Protein AF-A0A0H5CJH1-F1 (afdb_monomer_lite)

Sequence (146 aa):
MYHDLPFLHGSGNSNRFQRTSEATMSLTILLRIGTLLFLSVKLLTDASFPLTIQGFTGSNFSYTQTETTLVAVLMLLMAFTDMAPLLESNVKYFKSISRTRLVFFVAIHIVSSSQIIPGLRGDLISYYAILEEVFNASIITEFIST

Secondary structure (DSSP, 8-state):
---------SHHHHHHHHHHHHHHHHHHHHHHHHHHHHHHHHHHH---SSEEEE-TTSPEEEE-HHHHHHHHHHHHHHHHHHHHHHHTT-HHHHHHHHHHHHHHHHHHHHHHHTT-STTT--HHHHHHHHHHHHHHHHHHHHHH--

Radius of gyration: 21.23 Å; chains: 1; bounding box: 57×28×75 Å

pLDDT: mean 78.01, std 15.92, range [38.03, 95.06]

Organism: Cyberlindnera jadinii (strain ATCC 18201 / CBS 1600 / BCRC 20928 / JCM 3617 / NBRC 0987 / NRRL Y-1542) (NCBI:txid983966)

Structure (mmCIF, N/CA/C/O backbone):
data_AF-A0A0H5CJH1-F1
#
_entry.id   AF-A0A0H5CJH1-F1
#
loop_
_atom_site.group_PDB
_atom_site.id
_atom_site.type_symbol
_atom_site.label_atom_id
_atom_site.label_alt_id
_atom_site.label_comp_id
_atom_site.label_asym_id
_atom_site.label_entity_id
_atom_site.label_seq_id
_atom_site.pdbx_PDB_ins_code
_atom_site.Cartn_x
_atom_site.Cartn_y
_atom_site.Cartn_z
_atom_site.occupancy
_atom_site.B_iso_or_equiv
_atom_site.auth_seq_id
_atom_site.auth_comp_id
_atom_site.auth_asym_id
_atom_site.auth_atom_id
_atom_site.pdbx_PDB_model_num
ATOM 1 N N . MET A 1 1 ? -35.584 -1.519 55.906 1.00 38.09 1 MET A N 1
ATOM 2 C CA . MET A 1 1 ? -34.688 -0.368 55.686 1.00 38.09 1 MET A CA 1
ATOM 3 C C . MET A 1 1 ? -33.294 -0.948 55.475 1.00 38.09 1 MET A C 1
ATOM 5 O O . MET A 1 1 ? -32.613 -1.230 56.447 1.00 38.09 1 MET A O 1
ATOM 9 N N . TYR A 1 2 ? -32.945 -1.293 54.233 1.00 38.03 2 TYR A N 1
ATOM 10 C CA . TYR A 1 2 ? -31.606 -1.777 53.878 1.00 38.03 2 TYR A CA 1
ATOM 11 C C . TYR A 1 2 ? -30.927 -0.665 53.088 1.00 38.03 2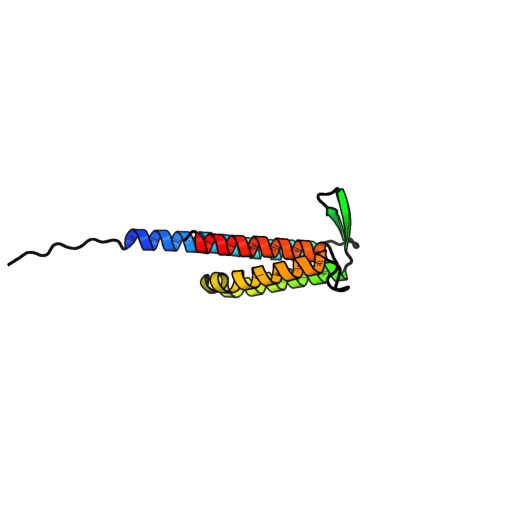 TYR A C 1
ATOM 13 O O . TYR A 1 2 ? -31.491 -0.173 52.116 1.00 38.03 2 TYR A O 1
ATOM 21 N N . HIS A 1 3 ? -29.780 -0.231 53.601 1.00 38.62 3 HIS A N 1
ATOM 22 C CA . HIS A 1 3 ? -28.952 0.824 53.042 1.00 38.62 3 HIS A CA 1
ATOM 23 C C . HIS A 1 3 ? -28.332 0.405 51.708 1.00 38.62 3 HIS A C 1
ATOM 25 O O . HIS A 1 3 ? -27.882 -0.730 51.549 1.00 38.62 3 HIS A O 1
ATOM 31 N N . ASP A 1 4 ? -28.285 1.372 50.795 1.00 44.62 4 ASP A N 1
ATOM 32 C CA . ASP A 1 4 ? -27.525 1.353 49.555 1.00 44.62 4 ASP A CA 1
ATOM 33 C C . ASP A 1 4 ? -26.051 0.991 49.789 1.00 44.62 4 ASP A C 1
ATOM 35 O O . ASP A 1 4 ? -25.373 1.581 50.634 1.00 44.62 4 ASP A O 1
ATOM 39 N N . LEU A 1 5 ? -25.531 0.074 48.973 1.00 45.62 5 LEU A N 1
ATOM 40 C CA . LEU A 1 5 ? -24.103 -0.025 48.684 1.00 45.62 5 LEU A CA 1
ATOM 41 C C . LEU A 1 5 ? -23.883 0.512 47.264 1.00 45.62 5 LEU A C 1
ATOM 43 O O . LEU A 1 5 ? -24.490 -0.011 46.324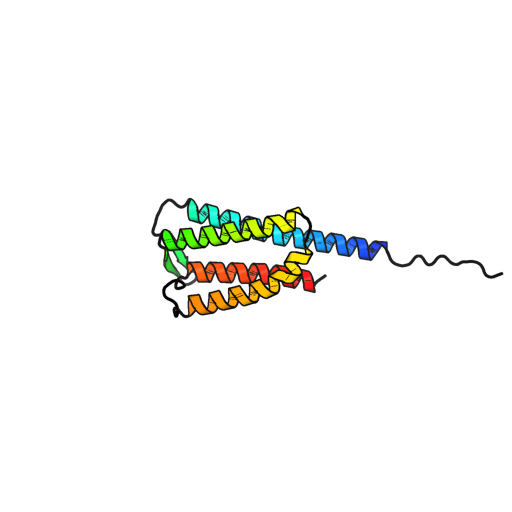 1.00 45.62 5 LEU A O 1
ATOM 47 N N . PRO A 1 6 ? -23.028 1.528 47.062 1.00 45.31 6 PRO A N 1
ATOM 48 C CA . PRO A 1 6 ? -22.713 1.991 45.724 1.00 45.31 6 PRO A CA 1
ATOM 49 C C . PRO A 1 6 ? -21.814 0.958 45.038 1.00 45.31 6 PRO A C 1
ATOM 51 O O . PRO A 1 6 ? -20.672 0.728 45.438 1.00 45.31 6 PRO A O 1
ATOM 54 N N . PHE A 1 7 ? -22.329 0.346 43.972 1.00 45.22 7 PHE A N 1
ATOM 55 C CA . PHE A 1 7 ? -21.532 -0.398 43.004 1.00 45.22 7 PHE A CA 1
ATOM 56 C C . PHE A 1 7 ? -20.558 0.561 42.300 1.00 45.22 7 PHE A C 1
ATOM 58 O O . PHE A 1 7 ? -20.881 1.184 41.291 1.00 45.22 7 PHE A O 1
ATOM 65 N N . LEU A 1 8 ? -19.336 0.669 42.818 1.00 51.59 8 LEU A N 1
ATOM 66 C CA . LEU A 1 8 ? -18.187 1.179 42.073 1.00 51.59 8 LEU A CA 1
ATOM 67 C C . LEU A 1 8 ? -17.686 0.063 41.149 1.00 51.59 8 LEU A C 1
ATOM 69 O O . LEU A 1 8 ? -16.815 -0.718 41.523 1.00 51.59 8 LEU A O 1
ATOM 73 N N . HIS A 1 9 ? -18.244 -0.031 39.939 1.00 44.88 9 HIS A N 1
ATOM 74 C CA . HIS A 1 9 ? -17.798 -1.000 38.936 1.00 44.88 9 HIS A CA 1
ATOM 75 C C . HIS A 1 9 ? -17.373 -0.312 37.622 1.00 44.88 9 HIS A C 1
ATOM 77 O O . HIS A 1 9 ? -18.187 0.160 36.837 1.00 44.88 9 HIS A O 1
ATOM 83 N N . GLY A 1 10 ? -16.060 -0.299 37.362 1.00 47.53 10 GLY A N 1
ATOM 84 C CA . GLY A 1 10 ? -15.511 -0.698 36.057 1.00 47.53 10 GLY A CA 1
ATOM 85 C C . GLY A 1 10 ? -15.291 0.318 34.923 1.00 47.53 10 GLY A C 1
ATOM 86 O O . GLY A 1 10 ? -14.670 -0.077 33.942 1.00 47.53 10 GLY A O 1
ATOM 87 N N . SER A 1 11 ? -15.711 1.588 34.987 1.00 52.53 11 SER A N 1
ATOM 88 C CA . SER A 1 11 ? -15.665 2.452 33.776 1.00 52.53 11 SER A CA 1
ATOM 89 C C . SER A 1 11 ? -14.312 3.125 33.464 1.00 52.53 11 SER A C 1
ATOM 91 O O . SER A 1 11 ? -14.089 3.599 32.349 1.00 52.53 11 SER A O 1
ATOM 93 N N . GLY A 1 12 ? -13.382 3.175 34.424 1.00 50.28 12 GLY A N 1
ATOM 94 C CA . GLY A 1 12 ? -12.099 3.873 34.247 1.00 50.28 12 GLY A CA 1
ATOM 95 C C . GLY A 1 12 ? -11.067 3.096 33.424 1.00 50.28 12 GLY A C 1
ATOM 96 O O . GLY A 1 12 ? -10.285 3.695 32.687 1.00 50.28 12 GLY A O 1
ATOM 97 N N . ASN A 1 13 ? -11.071 1.763 33.526 1.00 55.12 13 ASN A N 1
ATOM 98 C CA . ASN A 1 13 ? -10.045 0.926 32.901 1.00 55.12 13 ASN A CA 1
ATOM 99 C C . ASN A 1 13 ? -10.359 0.642 31.422 1.00 55.12 13 ASN A C 1
ATOM 101 O O . ASN A 1 13 ? -9.469 0.726 30.582 1.00 55.12 13 ASN A O 1
ATOM 105 N N . SER A 1 14 ? -11.632 0.411 31.082 1.00 55.78 14 SER A N 1
ATOM 106 C CA . SER A 1 14 ? -12.085 0.204 29.697 1.00 55.78 14 SER A CA 1
ATOM 107 C C . SER A 1 14 ? -11.844 1.434 28.817 1.00 55.78 14 SER A C 1
ATOM 109 O O . SER A 1 14 ? -11.302 1.314 27.721 1.00 55.78 14 SER A O 1
ATOM 111 N N . ASN A 1 15 ? -12.137 2.631 29.332 1.00 60.16 15 ASN A N 1
ATOM 112 C CA . ASN A 1 15 ? -11.902 3.890 28.620 1.00 60.16 15 ASN A CA 1
ATOM 113 C C . ASN A 1 15 ? -10.412 4.184 28.387 1.00 60.16 15 ASN A C 1
ATOM 115 O O . ASN A 1 15 ? -10.055 4.813 27.391 1.00 60.16 15 ASN A O 1
ATOM 119 N N . ARG A 1 16 ? -9.530 3.751 29.297 1.00 59.44 16 ARG A N 1
ATOM 120 C CA . ARG A 1 16 ? -8.083 3.945 29.150 1.00 59.44 16 ARG A CA 1
ATOM 121 C C . ARG A 1 16 ? -7.496 2.989 28.113 1.00 59.44 16 ARG A C 1
ATOM 123 O O . ARG A 1 16 ? -6.748 3.446 27.256 1.00 59.44 16 ARG A O 1
ATOM 130 N N . PHE A 1 17 ? -7.889 1.715 28.158 1.00 60.06 17 PHE A N 1
ATOM 131 C CA . PHE A 1 17 ? -7.482 0.701 27.180 1.00 60.06 17 PHE A CA 1
ATOM 132 C C . PHE A 1 17 ? -7.949 1.043 25.759 1.00 60.06 17 PHE A C 1
ATOM 134 O O . PHE A 1 17 ? -7.164 0.965 24.813 1.00 60.06 17 PHE A O 1
ATOM 141 N N . GLN A 1 18 ? -9.192 1.508 25.614 1.00 62.75 18 GLN A N 1
ATOM 142 C CA . GLN A 1 18 ? -9.731 1.903 24.317 1.00 62.75 18 GLN A CA 1
ATOM 143 C C . GLN A 1 18 ? -8.961 3.093 23.717 1.00 62.75 18 GLN A C 1
ATOM 145 O O . GLN A 1 18 ? -8.524 3.029 22.570 1.00 62.75 18 GLN A O 1
ATOM 150 N N . ARG A 1 19 ? -8.667 4.135 24.508 1.00 61.16 19 ARG A N 1
ATOM 151 C CA . ARG A 1 19 ? -7.865 5.277 24.027 1.00 61.16 19 ARG A CA 1
ATOM 152 C C . ARG A 1 19 ? -6.442 4.891 23.628 1.00 61.16 19 ARG A C 1
ATOM 154 O O . ARG A 1 19 ? -5.920 5.434 22.661 1.00 61.16 19 ARG A O 1
ATOM 161 N N . THR A 1 20 ? -5.801 3.971 24.353 1.00 63.75 20 THR A N 1
ATOM 162 C CA . THR A 1 20 ? -4.456 3.501 23.982 1.00 63.75 20 THR A CA 1
ATOM 163 C C . THR A 1 20 ? -4.469 2.689 22.690 1.00 63.75 20 THR A C 1
ATOM 165 O O . THR A 1 20 ? -3.574 2.871 21.874 1.00 63.75 20 THR A O 1
ATOM 168 N N . SER A 1 21 ? -5.503 1.869 22.467 1.00 65.56 21 SER A N 1
ATOM 169 C CA . SER A 1 21 ? -5.657 1.091 21.230 1.00 65.56 21 SER A CA 1
ATOM 170 C C . SER A 1 21 ? -5.888 1.961 19.991 1.00 65.56 21 SER A C 1
ATOM 172 O O . SER A 1 21 ? -5.316 1.716 18.932 1.00 65.56 21 SER A O 1
ATOM 174 N N . GLU A 1 22 ? -6.681 3.024 20.128 1.00 70.50 22 GLU A N 1
ATOM 175 C CA . GLU A 1 22 ? -6.946 3.972 19.043 1.00 70.50 22 GLU A CA 1
ATOM 176 C C . GLU A 1 22 ? -5.687 4.789 18.702 1.00 70.50 22 GLU A C 1
ATOM 178 O O . GLU A 1 22 ? -5.431 5.081 17.531 1.00 70.50 22 GLU A O 1
ATOM 183 N N . ALA A 1 23 ? -4.857 5.105 19.702 1.00 74.44 23 ALA A N 1
ATOM 184 C CA . ALA A 1 23 ? -3.603 5.828 19.509 1.00 74.44 23 ALA A CA 1
ATOM 185 C C . ALA A 1 23 ? -2.534 4.991 18.784 1.00 74.44 23 ALA A C 1
ATOM 187 O O . ALA A 1 23 ? -1.899 5.497 17.858 1.00 74.44 23 ALA A O 1
ATOM 188 N N . THR A 1 24 ? -2.344 3.719 19.158 1.00 77.19 24 THR A N 1
ATOM 189 C CA . THR A 1 24 ? -1.382 2.826 18.478 1.00 77.19 24 THR A CA 1
ATOM 190 C C . THR A 1 24 ? -1.774 2.588 17.024 1.00 77.19 24 THR A C 1
ATOM 192 O O . THR A 1 24 ? -0.944 2.686 16.127 1.00 77.19 24 THR A O 1
ATOM 195 N N . MET A 1 25 ? -3.067 2.411 16.779 1.00 79.31 25 MET A N 1
ATOM 196 C CA . MET A 1 25 ? -3.616 2.211 15.443 1.00 79.31 25 MET A CA 1
ATOM 197 C C . MET A 1 25 ? -3.488 3.445 14.556 1.00 79.31 25 MET A C 1
ATOM 199 O O . MET A 1 25 ? -3.114 3.346 13.387 1.00 79.31 25 MET A O 1
ATOM 203 N N . SER A 1 26 ? -3.741 4.625 15.124 1.00 82.69 26 SER A N 1
ATOM 204 C CA . SER A 1 26 ? -3.513 5.893 14.431 1.00 82.69 26 SER A CA 1
ATOM 205 C C . SER A 1 26 ? -2.041 6.055 14.047 1.00 82.69 26 SER A C 1
ATOM 207 O O . SER A 1 26 ? -1.752 6.534 12.953 1.00 82.69 26 SER A O 1
ATOM 209 N N . LEU A 1 27 ? -1.108 5.604 14.895 1.00 88.06 27 LEU A N 1
ATOM 210 C CA . LEU A 1 27 ? 0.321 5.614 14.584 1.00 88.06 27 LEU A CA 1
ATOM 211 C C . LEU A 1 27 ? 0.658 4.683 13.410 1.00 88.06 27 LEU A C 1
ATOM 213 O O . LEU A 1 27 ? 1.367 5.105 12.501 1.00 88.06 27 LEU A O 1
ATOM 217 N N . THR A 1 28 ? 0.134 3.459 13.376 1.00 89.44 28 THR A N 1
ATOM 218 C CA . THR A 1 28 ? 0.391 2.517 12.272 1.00 89.44 28 THR A CA 1
ATOM 219 C C . THR A 1 28 ? -0.188 3.003 10.947 1.00 89.44 28 THR A C 1
ATOM 221 O O . THR A 1 28 ? 0.467 2.898 9.907 1.00 89.44 28 THR A O 1
ATOM 224 N N . ILE A 1 29 ? -1.377 3.611 10.969 1.00 90.81 29 ILE A N 1
ATOM 225 C CA . ILE A 1 29 ? -1.971 4.242 9.782 1.00 90.81 29 ILE A CA 1
ATOM 226 C C . ILE A 1 29 ? -1.127 5.447 9.332 1.00 90.81 29 ILE A C 1
ATOM 228 O O . ILE A 1 29 ? -0.860 5.594 8.139 1.00 90.81 29 ILE A O 1
ATOM 232 N N . LEU A 1 30 ? -0.650 6.282 10.263 1.00 92.19 30 LEU A N 1
ATOM 233 C CA . LEU A 1 30 ? 0.253 7.398 9.956 1.00 92.19 30 LEU A CA 1
ATOM 234 C C . LEU A 1 30 ? 1.572 6.921 9.343 1.00 92.19 30 LEU A C 1
ATOM 236 O O . LEU A 1 30 ? 2.028 7.504 8.362 1.00 92.19 30 LEU A O 1
ATOM 240 N N . LEU A 1 31 ? 2.170 5.858 9.888 1.00 92.69 31 LEU A N 1
ATOM 241 C CA . LEU A 1 31 ? 3.393 5.260 9.354 1.00 92.69 31 LEU A CA 1
ATOM 242 C C . LEU A 1 31 ? 3.173 4.739 7.935 1.00 92.69 31 LEU A C 1
ATOM 244 O O . LEU A 1 31 ? 3.959 5.061 7.051 1.00 92.69 31 LEU A O 1
ATOM 248 N N . ARG A 1 32 ? 2.071 4.020 7.694 1.00 93.25 32 ARG A N 1
ATOM 249 C CA . ARG A 1 32 ? 1.661 3.584 6.352 1.00 93.25 32 ARG A CA 1
ATOM 250 C C . ARG A 1 32 ? 1.586 4.760 5.379 1.00 93.25 32 ARG A C 1
ATOM 252 O O . ARG A 1 32 ? 2.249 4.735 4.345 1.00 93.25 32 ARG A O 1
ATOM 259 N N . ILE A 1 33 ? 0.813 5.796 5.710 1.00 94.44 33 ILE A N 1
ATOM 260 C CA . ILE A 1 33 ? 0.648 6.983 4.854 1.00 94.44 33 ILE A CA 1
ATOM 261 C C . ILE A 1 33 ? 2.004 7.651 4.603 1.00 94.44 33 ILE A C 1
ATOM 263 O O . ILE A 1 33 ? 2.350 7.934 3.458 1.00 94.44 33 ILE A O 1
ATOM 267 N N . GLY A 1 34 ? 2.797 7.862 5.656 1.00 93.62 34 GLY A N 1
ATOM 268 C CA . GLY A 1 34 ? 4.116 8.483 5.568 1.00 93.62 34 GLY A CA 1
ATOM 269 C C . GLY A 1 34 ? 5.085 7.698 4.684 1.00 93.62 34 GLY A C 1
ATOM 270 O O . GLY A 1 34 ? 5.756 8.292 3.843 1.00 93.62 34 GLY A O 1
ATOM 271 N N . THR A 1 35 ? 5.129 6.370 4.814 1.00 93.31 35 THR A N 1
ATOM 272 C CA . THR A 1 35 ? 5.966 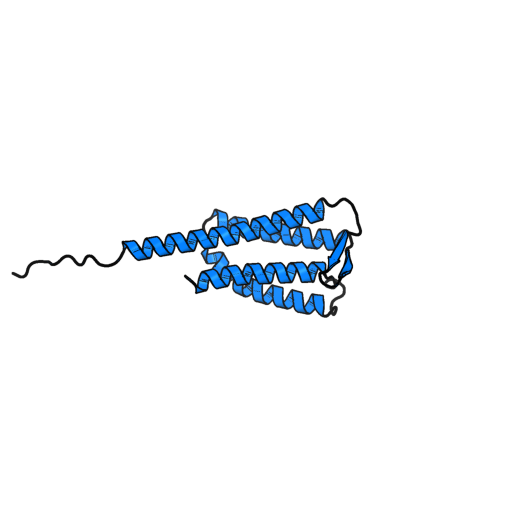5.510 3.969 1.00 93.31 35 THR A CA 1
ATOM 273 C C . THR A 1 35 ? 5.536 5.566 2.506 1.00 93.31 35 THR A C 1
ATOM 275 O O . THR A 1 35 ? 6.394 5.715 1.640 1.00 93.31 35 THR A O 1
ATOM 278 N N . LEU A 1 36 ? 4.233 5.501 2.216 1.00 94.12 36 LEU A N 1
ATOM 279 C CA . LEU A 1 36 ? 3.724 5.590 0.843 1.00 94.12 36 LEU A CA 1
ATOM 280 C C . LEU A 1 36 ? 4.052 6.950 0.204 1.00 94.12 36 LEU A C 1
ATOM 282 O O . LEU A 1 36 ? 4.550 6.999 -0.923 1.00 94.12 36 LEU A O 1
ATOM 286 N N . LEU A 1 37 ? 3.859 8.052 0.938 1.00 94.31 37 LEU A N 1
ATOM 287 C CA . LEU A 1 37 ? 4.235 9.392 0.475 1.00 94.31 37 LEU A CA 1
ATOM 288 C C . LEU A 1 37 ? 5.743 9.499 0.233 1.00 94.31 37 LEU A C 1
ATOM 290 O O . LEU A 1 37 ? 6.163 9.943 -0.832 1.00 94.31 37 LEU A O 1
ATOM 294 N N . PHE A 1 38 ? 6.564 9.048 1.180 1.00 92.12 38 PHE A N 1
ATOM 295 C CA . PHE A 1 38 ? 8.017 9.098 1.048 1.00 92.12 38 PHE A CA 1
ATOM 296 C C . PHE A 1 38 ? 8.517 8.307 -0.168 1.00 92.12 38 PHE A C 1
ATOM 298 O O . PHE A 1 38 ? 9.263 8.847 -0.985 1.00 92.12 38 PHE A O 1
ATOM 305 N N . LEU A 1 39 ? 8.083 7.051 -0.316 1.00 90.00 39 LEU A N 1
ATOM 306 C CA . LEU A 1 39 ? 8.495 6.194 -1.428 1.00 90.00 39 LEU A CA 1
ATOM 307 C C . LEU A 1 39 ? 8.036 6.762 -2.771 1.00 90.00 39 LEU A C 1
ATOM 309 O O . LEU A 1 39 ? 8.825 6.801 -3.709 1.00 90.00 39 LEU A O 1
ATOM 313 N N . SER A 1 40 ? 6.803 7.266 -2.858 1.00 90.81 40 SER A N 1
ATOM 314 C CA . SER A 1 40 ? 6.299 7.866 -4.095 1.00 90.81 40 SER A CA 1
ATOM 315 C C . SER A 1 40 ? 7.102 9.094 -4.530 1.00 90.81 40 SER A C 1
ATOM 317 O O . SER A 1 40 ? 7.513 9.177 -5.685 1.00 90.81 40 SER A O 1
ATOM 319 N N . VAL A 1 41 ? 7.408 10.013 -3.607 1.00 90.12 41 VAL A N 1
ATOM 320 C CA . VAL A 1 41 ? 8.252 11.179 -3.898 1.00 90.12 41 VAL A CA 1
ATOM 321 C C . VAL A 1 41 ? 9.648 10.724 -4.302 1.00 90.12 41 VAL A C 1
ATOM 323 O O . VAL A 1 41 ? 10.201 11.241 -5.272 1.00 90.12 41 VAL A O 1
ATOM 326 N N . LYS A 1 42 ? 10.213 9.731 -3.607 1.00 87.88 42 LYS A N 1
ATOM 327 C CA . LYS A 1 42 ? 11.543 9.213 -3.928 1.00 87.88 42 LYS A CA 1
ATOM 328 C C . LYS A 1 42 ? 11.597 8.616 -5.338 1.00 87.88 42 LYS A C 1
ATOM 330 O O . LYS A 1 42 ? 12.513 8.942 -6.084 1.00 87.88 42 LYS A O 1
ATOM 335 N N . LEU A 1 43 ? 10.594 7.827 -5.723 1.00 86.00 43 LEU A N 1
ATOM 336 C CA . LEU A 1 43 ? 10.479 7.246 -7.064 1.00 86.00 43 LEU A CA 1
ATOM 337 C C . LEU A 1 43 ? 10.282 8.309 -8.159 1.00 86.00 43 LEU A C 1
ATOM 339 O O . LEU A 1 43 ? 10.822 8.160 -9.250 1.00 86.00 43 LEU A O 1
ATOM 343 N N . LEU A 1 44 ? 9.534 9.385 -7.884 1.00 85.62 44 LEU A N 1
ATOM 344 C CA . LEU A 1 44 ? 9.280 10.463 -8.854 1.00 85.62 44 LEU A CA 1
ATOM 345 C C . LEU A 1 44 ? 10.447 11.444 -9.012 1.00 85.62 44 LEU A C 1
ATOM 347 O O . LEU A 1 44 ? 10.546 12.116 -10.037 1.00 85.62 44 LEU A O 1
ATOM 351 N N . THR A 1 45 ? 11.293 11.571 -7.991 1.00 84.50 45 THR A N 1
ATOM 352 C CA . THR A 1 45 ? 12.405 12.535 -7.972 1.00 84.50 45 THR A CA 1
ATOM 353 C C . THR A 1 45 ? 13.751 11.924 -8.339 1.00 84.50 45 THR A C 1
ATOM 355 O O . THR A 1 45 ? 14.702 12.675 -8.565 1.00 84.50 45 THR A O 1
ATOM 358 N N . ASP A 1 46 ? 13.858 10.595 -8.437 1.00 77.12 46 ASP A N 1
ATOM 359 C CA . ASP A 1 46 ? 15.073 9.968 -8.951 1.00 77.12 46 ASP A CA 1
ATOM 360 C C . ASP A 1 46 ? 15.250 10.300 -10.440 1.00 77.12 46 ASP A C 1
ATOM 362 O O . ASP A 1 46 ? 14.490 9.882 -11.311 1.00 77.12 46 ASP A O 1
ATOM 366 N N . ALA A 1 47 ? 16.280 11.102 -10.719 1.00 56.28 47 ALA A N 1
ATOM 367 C CA . ALA A 1 47 ? 16.536 11.719 -12.020 1.00 56.28 47 ALA A CA 1
ATOM 368 C C . ALA A 1 47 ? 17.180 10.769 -13.051 1.00 56.28 47 ALA A C 1
ATOM 370 O O . ALA A 1 47 ? 17.486 11.186 -14.168 1.00 56.28 47 ALA A O 1
ATOM 371 N N . SER A 1 48 ? 17.417 9.507 -12.690 1.00 67.62 48 SER A N 1
ATOM 372 C CA . SER A 1 48 ? 18.155 8.543 -13.507 1.00 67.62 48 SER A CA 1
ATOM 373 C C . SER A 1 48 ? 17.305 7.318 -13.817 1.00 67.62 48 SER A C 1
ATOM 375 O O . SER A 1 48 ? 17.155 6.430 -12.977 1.00 67.62 48 SER A O 1
ATOM 377 N N . PHE A 1 49 ? 16.798 7.263 -15.050 1.00 67.38 49 PHE A N 1
ATOM 378 C CA . PHE A 1 49 ? 16.169 6.072 -15.610 1.00 67.38 49 PHE A CA 1
ATOM 379 C C . PHE A 1 49 ? 17.114 5.376 -16.605 1.00 67.38 49 PHE A C 1
ATOM 381 O O . PHE A 1 49 ? 17.811 6.060 -17.357 1.00 67.38 49 PHE A O 1
ATOM 388 N N . PRO A 1 50 ? 17.128 4.033 -16.646 1.00 69.94 50 PRO A N 1
A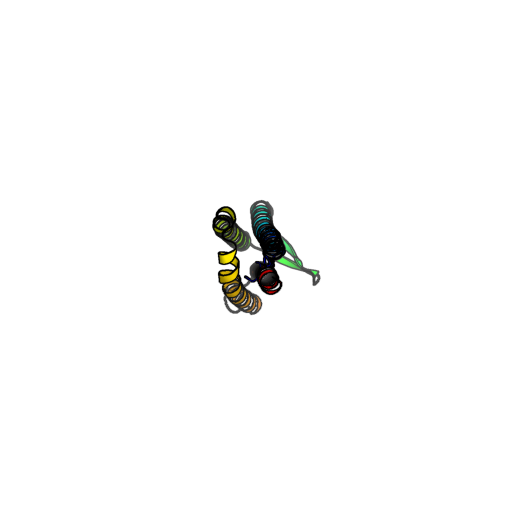TOM 389 C CA . PRO A 1 50 ? 16.273 3.141 -15.868 1.00 69.94 50 PRO A CA 1
ATOM 390 C C . PRO A 1 50 ? 16.711 3.040 -14.396 1.00 69.94 50 PRO A C 1
ATOM 392 O O . PRO A 1 50 ? 17.904 2.999 -14.082 1.00 69.94 50 PRO A O 1
ATOM 395 N N . LEU A 1 51 ? 15.732 3.023 -13.487 1.00 68.94 51 LEU A N 1
ATOM 396 C CA . LEU A 1 51 ? 15.994 2.962 -12.052 1.00 68.94 51 LEU A CA 1
ATOM 397 C C . LEU A 1 51 ? 16.500 1.558 -11.731 1.00 68.94 51 LEU A C 1
ATOM 399 O O . LEU A 1 51 ? 15.773 0.588 -11.932 1.00 68.94 51 LEU A O 1
ATOM 403 N N . THR A 1 52 ? 17.739 1.444 -11.260 1.00 66.88 52 THR A N 1
ATOM 404 C CA . THR A 1 52 ? 18.320 0.140 -10.927 1.00 66.88 52 THR A CA 1
ATOM 405 C C . THR A 1 52 ? 18.305 -0.065 -9.420 1.00 66.88 52 THR A C 1
ATOM 407 O O . THR A 1 52 ? 18.973 0.666 -8.692 1.00 66.88 52 THR A O 1
ATOM 410 N N . ILE A 1 53 ? 17.550 -1.059 -8.951 1.00 65.38 53 ILE A N 1
ATOM 411 C CA . ILE A 1 53 ? 17.510 -1.455 -7.540 1.00 65.38 53 ILE A CA 1
ATOM 412 C C . ILE A 1 53 ? 18.198 -2.810 -7.400 1.00 65.38 53 ILE A C 1
ATOM 414 O O . ILE A 1 53 ? 17.907 -3.752 -8.140 1.00 65.38 53 ILE A O 1
ATOM 418 N N . GLN A 1 54 ? 19.110 -2.908 -6.437 1.00 61.41 54 GLN A N 1
ATOM 419 C CA . GLN A 1 54 ? 19.749 -4.169 -6.092 1.00 61.41 54 GLN A CA 1
ATOM 420 C C . GLN A 1 54 ? 18.798 -4.996 -5.219 1.00 61.41 54 GLN A C 1
ATOM 422 O O . GLN A 1 54 ? 18.416 -4.582 -4.125 1.00 61.41 54 GLN A O 1
ATOM 427 N N . GLY A 1 55 ? 18.393 -6.159 -5.720 1.00 53.66 55 GLY A N 1
ATOM 428 C CA . GLY A 1 55 ? 17.593 -7.127 -4.984 1.00 53.66 55 GLY A CA 1
ATOM 429 C C . GLY A 1 55 ? 18.388 -7.823 -3.881 1.00 53.66 55 GLY A C 1
ATOM 430 O O . GLY A 1 55 ? 19.612 -7.936 -3.941 1.00 53.66 55 GLY A O 1
ATOM 431 N N . PHE A 1 56 ? 17.676 -8.377 -2.898 1.00 47.78 56 PHE A N 1
ATOM 432 C CA . PHE A 1 56 ? 18.269 -9.136 -1.786 1.00 47.78 56 PHE A CA 1
ATOM 433 C C . PHE A 1 56 ? 19.017 -10.405 -2.231 1.00 47.78 56 PHE A C 1
ATOM 435 O O . PHE A 1 56 ? 19.914 -10.871 -1.537 1.00 47.78 56 PHE A O 1
ATOM 442 N N . THR A 1 57 ? 18.684 -10.944 -3.405 1.00 56.72 57 THR A N 1
ATOM 443 C CA . THR A 1 57 ? 19.360 -12.081 -4.050 1.00 56.72 57 THR A CA 1
ATOM 444 C C . THR A 1 57 ? 20.597 -11.673 -4.859 1.00 56.72 57 THR A C 1
ATOM 446 O O . THR A 1 57 ? 21.200 -12.515 -5.518 1.00 56.72 57 THR A O 1
ATOM 449 N N . GLY A 1 58 ? 20.974 -10.388 -4.849 1.00 54.16 58 GLY A N 1
ATOM 450 C CA . GLY A 1 58 ? 22.089 -9.849 -5.633 1.00 54.16 58 GLY A CA 1
ATOM 451 C C . GLY A 1 58 ? 21.762 -9.580 -7.106 1.00 54.16 58 GLY A C 1
ATOM 452 O O . GLY A 1 58 ? 22.639 -9.153 -7.853 1.00 54.16 58 GLY A O 1
ATOM 453 N N . SER A 1 59 ? 20.518 -9.800 -7.538 1.00 58.81 59 SER A N 1
ATOM 454 C CA . SER A 1 59 ? 20.048 -9.450 -8.880 1.00 58.81 59 SER A CA 1
ATOM 455 C C . SER A 1 59 ? 19.782 -7.949 -8.993 1.00 58.81 59 SER A C 1
ATOM 457 O O . SER A 1 59 ? 19.186 -7.352 -8.101 1.00 58.81 59 SER A O 1
ATOM 459 N N . ASN A 1 60 ? 20.195 -7.340 -10.104 1.00 59.28 60 ASN A N 1
ATOM 460 C CA . ASN A 1 60 ? 19.867 -5.949 -10.409 1.00 59.28 60 ASN A CA 1
ATOM 461 C C . ASN A 1 60 ? 18.566 -5.903 -11.205 1.00 59.28 60 ASN A C 1
ATOM 463 O O . ASN A 1 60 ? 18.482 -6.474 -12.292 1.00 59.28 60 ASN A O 1
ATOM 467 N N . PHE A 1 61 ? 17.573 -5.205 -10.668 1.00 63.69 61 PHE A N 1
ATOM 468 C CA . PHE A 1 61 ? 16.304 -4.968 -11.340 1.00 63.69 61 PHE A CA 1
ATOM 469 C C . PHE A 1 61 ? 16.309 -3.565 -11.920 1.00 63.69 61 PHE A C 1
ATOM 471 O O . PHE A 1 61 ? 16.649 -2.618 -11.215 1.00 63.69 61 PHE A O 1
ATOM 478 N N . SER A 1 62 ? 15.966 -3.439 -13.200 1.00 68.88 62 SER A N 1
ATOM 479 C CA . SER A 1 62 ? 15.969 -2.171 -13.922 1.00 68.88 62 SER A CA 1
ATOM 480 C C . SER A 1 62 ? 14.540 -1.815 -14.309 1.00 68.88 62 SER A C 1
ATOM 482 O O . SER A 1 62 ? 13.883 -2.599 -14.990 1.00 68.88 62 SER A O 1
ATOM 484 N N . TYR A 1 63 ? 14.060 -0.658 -13.861 1.00 74.50 63 TYR A N 1
ATOM 485 C CA . TYR A 1 63 ? 12.681 -0.222 -14.071 1.00 74.50 63 TYR A CA 1
ATOM 486 C C . TYR A 1 63 ? 12.610 0.944 -15.045 1.00 74.50 63 TYR A C 1
ATOM 488 O O . TYR A 1 63 ? 13.404 1.891 -14.990 1.00 74.50 63 TYR A O 1
ATOM 496 N N . THR A 1 64 ? 11.614 0.899 -15.924 1.00 79.00 64 THR A N 1
ATOM 497 C CA . THR A 1 64 ? 11.328 1.999 -16.840 1.00 79.00 64 THR A CA 1
ATOM 498 C C . THR A 1 64 ? 10.720 3.188 -16.096 1.00 79.00 64 THR A C 1
ATOM 500 O O . THR A 1 64 ? 10.148 3.065 -15.005 1.00 79.00 64 THR A O 1
ATOM 503 N N . GLN A 1 65 ? 10.799 4.364 -16.720 1.00 80.06 65 GLN A N 1
ATOM 504 C CA . GLN A 1 65 ? 10.141 5.565 -16.212 1.00 80.06 65 GLN A CA 1
ATOM 505 C C . GLN A 1 65 ? 8.626 5.362 -16.078 1.00 80.06 65 GLN A C 1
ATOM 507 O O . GLN A 1 65 ? 8.028 5.822 -15.107 1.00 80.06 65 GLN A O 1
ATOM 512 N N . THR A 1 66 ? 8.001 4.644 -17.015 1.00 80.19 66 THR A N 1
ATOM 513 C CA . THR A 1 66 ? 6.555 4.388 -17.014 1.00 80.19 66 THR A CA 1
ATOM 514 C C . THR A 1 66 ? 6.128 3.501 -15.846 1.00 80.19 66 THR A C 1
ATOM 516 O O . THR A 1 66 ? 5.195 3.864 -15.134 1.00 80.19 66 THR A O 1
ATOM 519 N N . GLU A 1 67 ? 6.823 2.385 -15.601 1.00 78.25 67 GLU A N 1
ATOM 520 C CA . GLU A 1 67 ? 6.532 1.486 -14.469 1.00 78.25 67 GLU A CA 1
ATOM 521 C C . GLU A 1 67 ? 6.717 2.202 -13.130 1.00 78.25 67 GLU A C 1
ATOM 523 O O . GLU A 1 67 ? 5.853 2.136 -12.255 1.00 78.25 67 GLU A O 1
ATOM 528 N N . THR A 1 68 ? 7.816 2.948 -13.002 1.00 83.88 68 THR A N 1
ATOM 529 C CA . THR A 1 68 ? 8.133 3.713 -11.792 1.00 83.88 68 THR A CA 1
ATOM 530 C C . THR A 1 68 ? 7.078 4.782 -11.518 1.00 83.88 68 THR A C 1
ATOM 532 O O . THR A 1 68 ? 6.582 4.896 -10.397 1.00 83.88 68 THR A O 1
ATOM 535 N N . THR A 1 69 ? 6.682 5.527 -12.553 1.00 85.94 69 THR A N 1
ATOM 536 C CA . THR A 1 69 ? 5.660 6.574 -12.441 1.00 85.94 69 THR A CA 1
ATOM 537 C C . THR A 1 69 ? 4.305 5.983 -12.063 1.00 85.94 69 THR A C 1
ATOM 539 O O . THR A 1 69 ? 3.634 6.518 -11.184 1.00 85.94 69 THR A O 1
ATOM 542 N N . LEU A 1 70 ? 3.907 4.865 -12.680 1.00 85.06 70 LEU A N 1
ATOM 543 C CA . LEU A 1 70 ? 2.645 4.195 -12.369 1.00 85.06 70 LEU A CA 1
ATOM 544 C C . LEU A 1 70 ? 2.590 3.768 -10.898 1.00 85.06 70 LEU A C 1
ATOM 546 O O . LEU A 1 70 ? 1.631 4.097 -10.203 1.00 85.06 70 LEU A O 1
ATOM 550 N N . VAL A 1 71 ? 3.624 3.078 -10.409 1.00 87.31 71 VAL A N 1
ATOM 551 C CA . VAL A 1 71 ? 3.682 2.628 -9.010 1.00 87.31 71 VAL A CA 1
ATOM 552 C C . VAL A 1 71 ? 3.686 3.819 -8.050 1.00 87.31 71 VAL A C 1
ATOM 554 O O . VAL A 1 71 ? 2.941 3.813 -7.072 1.00 87.31 71 VAL A O 1
ATOM 557 N N . ALA A 1 72 ? 4.448 4.874 -8.348 1.00 89.88 72 ALA A N 1
ATOM 558 C CA . ALA A 1 72 ? 4.471 6.071 -7.514 1.00 89.88 72 ALA A CA 1
ATOM 559 C C . ALA A 1 72 ? 3.102 6.768 -7.439 1.00 89.88 72 ALA A C 1
ATOM 561 O O . ALA A 1 72 ? 2.680 7.188 -6.361 1.00 89.88 72 ALA A O 1
ATOM 562 N N . VAL A 1 73 ? 2.377 6.852 -8.560 1.00 90.00 73 VAL A N 1
ATOM 563 C CA . VAL A 1 73 ? 1.018 7.414 -8.600 1.00 90.00 73 VAL A CA 1
ATOM 564 C C . VAL A 1 73 ? 0.035 6.551 -7.807 1.00 90.00 73 VAL A C 1
ATOM 566 O O . VAL A 1 73 ? -0.782 7.098 -7.068 1.00 90.00 73 VAL A O 1
ATOM 569 N N . LEU A 1 74 ? 0.125 5.219 -7.900 1.00 90.06 74 LEU A N 1
ATOM 570 C CA . LEU A 1 74 ? -0.705 4.311 -7.100 1.00 90.06 74 LEU A CA 1
ATOM 571 C C . LEU A 1 74 ? -0.441 4.479 -5.595 1.00 90.06 74 LEU A C 1
ATOM 573 O O . LEU A 1 74 ? -1.392 4.590 -4.820 1.00 90.06 74 LEU A O 1
ATOM 577 N N . MET A 1 75 ? 0.829 4.582 -5.188 1.00 93.19 75 MET A N 1
ATOM 578 C CA . MET A 1 75 ? 1.212 4.846 -3.794 1.00 93.19 75 MET A CA 1
ATOM 579 C C . MET A 1 75 ? 0.675 6.197 -3.295 1.00 93.19 75 MET A C 1
ATOM 581 O O . MET A 1 75 ? 0.125 6.261 -2.195 1.00 93.19 75 MET A O 1
ATOM 585 N N . LEU A 1 76 ? 0.782 7.261 -4.103 1.00 93.12 76 LEU A N 1
ATOM 586 C CA . LEU A 1 76 ? 0.219 8.581 -3.782 1.00 93.12 76 LEU A CA 1
ATOM 587 C C . LEU A 1 76 ? -1.293 8.515 -3.594 1.00 93.12 76 LEU A C 1
ATOM 589 O O . LEU A 1 76 ? -1.813 9.020 -2.600 1.00 93.12 76 LEU A O 1
ATOM 593 N N . LEU A 1 77 ? -1.996 7.880 -4.534 1.00 93.06 77 LEU A N 1
ATOM 594 C CA . LEU A 1 77 ? -3.446 7.745 -4.480 1.00 93.06 77 LEU A CA 1
ATOM 595 C C . LEU A 1 77 ? -3.872 7.033 -3.193 1.00 93.06 77 LEU A C 1
ATOM 597 O O . LEU A 1 77 ? -4.732 7.537 -2.473 1.00 93.06 77 LEU A O 1
ATOM 601 N N . MET A 1 78 ? -3.228 5.911 -2.863 1.00 92.44 78 MET A N 1
ATOM 602 C CA . MET A 1 78 ? -3.512 5.169 -1.635 1.00 92.44 78 MET A CA 1
ATOM 603 C C . MET A 1 78 ? -3.264 6.020 -0.388 1.00 92.44 78 MET A C 1
ATOM 605 O O . MET A 1 78 ? -4.149 6.116 0.462 1.00 92.44 78 MET A O 1
ATOM 609 N N . ALA A 1 79 ? -2.123 6.713 -0.312 1.00 93.25 79 ALA A N 1
ATOM 610 C CA . ALA A 1 79 ? -1.801 7.587 0.813 1.00 93.25 79 ALA A CA 1
ATOM 611 C C . ALA A 1 79 ? -2.844 8.698 1.020 1.00 93.25 79 ALA A C 1
ATOM 613 O O . ALA A 1 79 ? -3.274 8.935 2.148 1.00 93.25 79 ALA A O 1
ATOM 614 N N . PHE A 1 80 ? -3.297 9.348 -0.057 1.00 92.06 80 PHE A N 1
ATOM 615 C CA . PHE A 1 80 ? -4.327 10.385 0.032 1.00 92.06 80 PHE A CA 1
ATOM 616 C C . PHE A 1 80 ? -5.696 9.822 0.413 1.00 92.06 80 PHE A C 1
ATOM 618 O O . PHE A 1 80 ? -6.380 10.404 1.256 1.00 92.06 80 PHE A O 1
ATOM 625 N N . THR A 1 81 ? -6.090 8.679 -0.157 1.00 92.19 81 THR A N 1
ATOM 626 C CA . THR A 1 81 ? -7.370 8.040 0.196 1.00 92.19 81 THR A CA 1
ATOM 627 C C . THR A 1 81 ? -7.408 7.554 1.642 1.00 92.19 81 THR A C 1
ATOM 629 O O . THR A 1 81 ? -8.476 7.558 2.245 1.00 92.19 81 THR A O 1
ATOM 632 N N . ASP A 1 82 ? -6.257 7.200 2.218 1.00 92.50 82 ASP A N 1
ATOM 633 C CA . ASP A 1 82 ? -6.135 6.823 3.627 1.00 92.50 82 ASP A CA 1
ATOM 634 C C . ASP A 1 82 ? -6.064 8.049 4.551 1.00 92.50 82 ASP A C 1
ATOM 636 O O . ASP A 1 82 ? -6.488 7.991 5.704 1.00 92.50 82 ASP A O 1
ATOM 640 N N . MET A 1 83 ? -5.601 9.198 4.059 1.00 92.44 83 MET A N 1
ATOM 641 C CA . MET A 1 83 ? -5.532 10.420 4.861 1.00 92.44 83 MET A CA 1
ATOM 642 C C . MET A 1 83 ? -6.919 10.954 5.245 1.00 92.44 83 MET A C 1
ATOM 644 O O . MET A 1 83 ? -7.106 11.376 6.382 1.00 92.44 83 MET A O 1
ATOM 648 N N . ALA A 1 84 ? -7.905 10.892 4.346 1.00 91.12 84 ALA A N 1
ATOM 649 C CA . ALA A 1 84 ? -9.263 11.377 4.614 1.00 91.12 84 ALA A CA 1
ATOM 650 C C . ALA A 1 84 ? -9.933 10.720 5.847 1.00 91.12 84 ALA A C 1
ATOM 652 O O . ALA A 1 84 ? -10.256 11.439 6.796 1.00 91.12 84 ALA A O 1
ATOM 653 N N . PRO A 1 85 ? -10.088 9.381 5.921 1.00 90.69 85 PRO A N 1
ATOM 654 C CA . PRO A 1 85 ? -10.682 8.734 7.090 1.00 90.69 85 PRO A CA 1
ATOM 655 C C . PRO A 1 85 ? -9.836 8.902 8.359 1.00 90.69 85 PRO A C 1
ATOM 657 O O . PRO A 1 85 ? -10.393 8.915 9.456 1.00 90.69 85 PRO A O 1
ATOM 660 N N . LEU A 1 86 ? -8.511 9.055 8.244 1.00 89.50 86 LEU A N 1
ATOM 661 C CA . LEU A 1 86 ? -7.656 9.339 9.397 1.00 89.50 86 LEU A CA 1
ATOM 662 C C . LEU A 1 86 ? -7.918 10.741 9.975 1.00 89.50 86 LEU A C 1
ATOM 664 O O . LEU A 1 86 ? -8.048 10.879 11.190 1.00 89.50 86 LEU A O 1
ATOM 668 N N . LEU A 1 87 ? -8.032 11.768 9.125 1.00 89.50 87 LEU A N 1
ATOM 669 C CA . LEU A 1 87 ? -8.330 13.145 9.545 1.00 89.50 87 LEU A CA 1
ATOM 670 C C . LEU A 1 87 ? -9.711 13.262 10.205 1.00 89.50 87 LEU A C 1
ATOM 672 O O . LEU A 1 87 ? -9.887 14.033 11.145 1.00 89.50 87 LEU A O 1
ATOM 676 N N . GLU A 1 88 ? -10.670 12.446 9.770 1.00 90.25 88 GLU A N 1
ATOM 677 C CA . GLU A 1 88 ? -11.996 12.328 10.387 1.00 90.25 88 GLU A CA 1
ATOM 678 C C . GLU A 1 88 ? -12.003 11.472 11.669 1.00 90.25 88 GLU A C 1
ATOM 680 O O . GLU A 1 88 ? -13.060 11.234 12.252 1.00 90.25 88 GLU A O 1
ATOM 685 N N . SER A 1 89 ? -10.841 10.985 12.126 1.00 86.38 89 SER A N 1
ATOM 686 C CA . SER A 1 89 ? -10.716 10.052 13.259 1.00 86.38 89 SER A CA 1
ATOM 687 C C . SER A 1 89 ? -11.545 8.766 13.089 1.00 86.38 89 SER A C 1
ATOM 689 O O . SER A 1 89 ? -11.913 8.099 14.059 1.00 86.38 89 SER A O 1
ATOM 691 N N . ASN A 1 90 ? -11.832 8.374 11.845 1.00 88.25 90 ASN A N 1
ATOM 692 C CA . ASN A 1 90 ? -12.626 7.200 11.505 1.00 88.25 90 ASN A CA 1
ATOM 693 C C . ASN A 1 90 ? -11.744 5.948 11.393 1.00 88.25 90 ASN A C 1
ATOM 695 O O . ASN A 1 90 ? -11.638 5.310 10.345 1.00 88.25 90 ASN A O 1
ATOM 699 N N . VAL A 1 91 ? -11.124 5.548 12.505 1.00 84.19 91 VAL A N 1
ATOM 700 C CA . VAL A 1 91 ? -10.252 4.360 12.544 1.00 84.19 91 VAL A CA 1
ATOM 701 C C . VAL A 1 91 ? -10.992 3.068 12.163 1.00 84.19 91 VAL A C 1
ATOM 703 O O . VAL A 1 91 ? -10.410 2.157 11.580 1.00 84.19 91 VAL A O 1
ATOM 706 N N . LYS A 1 92 ? -12.311 2.997 12.391 1.00 85.00 92 LYS A N 1
ATOM 707 C CA . LYS A 1 92 ? -13.148 1.834 12.040 1.00 85.00 92 LYS A CA 1
ATOM 708 C C . LYS A 1 92 ? -13.191 1.554 10.534 1.00 85.00 92 LYS A C 1
ATOM 710 O O . LYS A 1 92 ? -13.368 0.396 10.155 1.00 85.00 92 LYS A O 1
ATOM 715 N N . TYR A 1 93 ? -12.989 2.569 9.689 1.00 89.50 93 TYR A N 1
ATOM 716 C CA . TYR A 1 93 ? -12.837 2.392 8.242 1.00 89.50 93 TYR A CA 1
ATOM 717 C C . TYR A 1 93 ? -11.720 1.390 7.918 1.00 89.50 93 TYR A C 1
ATOM 719 O O . TYR A 1 93 ? -11.933 0.434 7.167 1.00 89.50 93 TYR A O 1
ATOM 727 N N . PHE A 1 94 ? -10.564 1.547 8.567 1.00 89.88 94 PHE A N 1
ATOM 728 C CA . PHE A 1 94 ? -9.390 0.702 8.356 1.00 89.88 94 PHE A CA 1
ATOM 729 C C . PHE A 1 94 ? -9.637 -0.745 8.786 1.00 89.88 94 PHE A C 1
ATOM 731 O O . PHE A 1 94 ? -9.249 -1.671 8.077 1.00 89.88 94 PHE A O 1
ATOM 738 N N . LYS A 1 95 ? -10.406 -0.957 9.863 1.00 85.00 95 LYS A N 1
ATOM 739 C CA . LYS A 1 95 ? -10.835 -2.302 10.291 1.00 85.00 95 LYS A CA 1
ATOM 740 C C . LYS A 1 95 ? -11.557 -3.053 9.179 1.00 85.00 95 LYS A C 1
ATOM 742 O O . LYS A 1 95 ? -11.343 -4.249 8.986 1.00 85.00 95 LYS A O 1
ATOM 747 N N . SER A 1 96 ? -12.450 -2.347 8.491 1.00 86.50 96 SER A N 1
ATOM 748 C CA . SER A 1 96 ? -13.294 -2.926 7.454 1.00 86.50 96 SER A CA 1
ATOM 749 C C . SER A 1 96 ? -12.519 -3.138 6.158 1.00 86.50 96 SER A C 1
ATOM 751 O O . SER A 1 96 ? -12.624 -4.199 5.546 1.00 86.50 96 SER A O 1
ATOM 753 N N . ILE A 1 97 ? -11.745 -2.140 5.727 1.00 92.62 97 ILE A N 1
ATOM 754 C CA . ILE A 1 97 ? -11.139 -2.150 4.393 1.00 92.62 97 ILE A CA 1
ATOM 755 C C . ILE A 1 97 ? -9.840 -2.963 4.330 1.00 92.62 97 ILE A C 1
ATOM 757 O O . ILE A 1 97 ? -9.559 -3.558 3.290 1.00 92.62 97 ILE A O 1
ATOM 761 N N . SER A 1 98 ? -9.062 -3.046 5.420 1.00 92.06 98 SER A N 1
ATOM 762 C CA . SER A 1 98 ? -7.736 -3.680 5.388 1.00 92.06 98 SER A CA 1
ATOM 763 C C . SER A 1 98 ? -7.783 -5.169 5.058 1.00 92.06 98 SER A C 1
ATOM 765 O O . SER A 1 98 ? -6.893 -5.663 4.373 1.00 92.06 98 SER A O 1
ATOM 767 N N . ARG A 1 99 ? -8.842 -5.891 5.450 1.00 91.38 99 ARG A N 1
ATOM 768 C CA . ARG A 1 99 ? -9.019 -7.308 5.070 1.00 91.38 99 ARG A CA 1
ATOM 769 C C . ARG A 1 99 ? -9.213 -7.472 3.567 1.00 91.38 99 ARG A C 1
ATOM 771 O O . ARG A 1 99 ? -8.556 -8.303 2.949 1.00 91.38 99 ARG A O 1
ATOM 778 N N . THR A 1 100 ? -10.084 -6.656 2.981 1.00 93.62 100 THR A N 1
ATOM 779 C CA . THR A 1 100 ? -10.342 -6.666 1.537 1.00 93.62 100 THR A CA 1
ATOM 780 C C . THR A 1 100 ? -9.092 -6.272 0.759 1.00 93.62 100 THR A C 1
ATOM 782 O O . THR A 1 100 ? -8.741 -6.934 -0.215 1.00 93.62 100 THR A O 1
ATOM 785 N N . ARG A 1 101 ? -8.381 -5.234 1.216 1.00 93.06 101 ARG A N 1
ATOM 786 C CA . ARG A 1 101 ? -7.120 -4.793 0.609 1.00 93.06 101 ARG A CA 1
ATOM 787 C C . ARG A 1 101 ? -6.043 -5.868 0.689 1.00 93.06 101 ARG A C 1
ATOM 789 O O . ARG A 1 101 ? -5.393 -6.108 -0.316 1.00 93.06 101 ARG A O 1
ATOM 796 N N . LEU A 1 102 ? -5.899 -6.557 1.824 1.00 94.56 102 LEU A N 1
ATOM 797 C CA . LEU A 1 102 ? -4.939 -7.654 1.962 1.00 94.56 102 LEU A CA 1
ATOM 798 C C . LEU A 1 102 ? -5.172 -8.735 0.897 1.00 94.56 102 LEU A C 1
ATOM 800 O O . LEU A 1 102 ? -4.248 -9.084 0.174 1.00 94.56 102 LEU A O 1
ATOM 804 N N . VAL A 1 103 ? -6.410 -9.214 0.747 1.00 95.06 103 VAL A N 1
ATOM 805 C CA . VAL A 1 103 ? -6.746 -10.228 -0.271 1.00 95.06 103 VAL A CA 1
ATOM 806 C C . VAL A 1 103 ? -6.464 -9.716 -1.685 1.00 95.06 103 VAL A C 1
ATOM 808 O O . VAL A 1 103 ? -5.915 -10.442 -2.512 1.00 95.06 103 VAL A O 1
ATOM 811 N N . PHE A 1 104 ? -6.816 -8.461 -1.961 1.00 93.88 104 PHE A N 1
ATOM 812 C CA . PHE A 1 104 ? -6.583 -7.840 -3.260 1.00 93.88 104 PHE A CA 1
ATOM 813 C C . PHE A 1 104 ? -5.089 -7.739 -3.599 1.00 93.88 104 PHE A C 1
ATOM 815 O O . PHE A 1 104 ? -4.686 -8.102 -4.703 1.00 93.88 104 PHE A O 1
ATOM 822 N N . PHE A 1 105 ? -4.255 -7.309 -2.651 1.00 94.06 105 PHE A N 1
ATOM 823 C CA . PHE A 1 105 ? -2.817 -7.180 -2.874 1.00 94.06 105 PHE A CA 1
ATOM 824 C C . PHE A 1 105 ? -2.097 -8.529 -2.941 1.00 94.06 105 PHE A C 1
ATOM 826 O O . PHE A 1 105 ? -1.229 -8.672 -3.796 1.00 94.06 105 PHE A O 1
ATOM 833 N N . VAL A 1 106 ? -2.542 -9.549 -2.196 1.00 93.88 106 VAL A N 1
ATOM 834 C CA . VAL A 1 106 ? -2.075 -10.936 -2.391 1.00 93.88 106 VAL A CA 1
ATOM 835 C C . VAL A 1 106 ? -2.350 -11.410 -3.821 1.00 93.88 106 VAL A C 1
ATOM 837 O O . VAL A 1 106 ? -1.490 -12.016 -4.459 1.00 93.88 106 VAL A O 1
ATOM 840 N N . ALA A 1 107 ? -3.534 -11.116 -4.368 1.00 91.38 107 ALA A N 1
ATOM 841 C CA . ALA A 1 107 ? -3.849 -11.471 -5.750 1.00 91.38 107 ALA A CA 1
ATOM 842 C C . ALA A 1 107 ? -2.944 -10.730 -6.751 1.00 91.38 107 ALA A C 1
ATOM 844 O O . ALA A 1 107 ? -2.431 -11.356 -7.679 1.00 91.38 107 ALA A O 1
ATOM 845 N N . ILE A 1 108 ? -2.700 -9.428 -6.547 1.00 89.06 108 ILE A N 1
ATOM 846 C CA . ILE A 1 108 ? -1.765 -8.650 -7.377 1.00 89.06 108 ILE A CA 1
ATOM 847 C C . ILE A 1 108 ? -0.360 -9.245 -7.314 1.00 89.06 108 ILE A C 1
ATOM 849 O O . ILE A 1 108 ? 0.253 -9.418 -8.362 1.00 89.06 108 ILE A O 1
ATOM 853 N N . HIS A 1 109 ? 0.133 -9.581 -6.123 1.00 88.94 109 HIS A N 1
ATOM 854 C CA . HIS A 1 109 ? 1.451 -10.173 -5.924 1.00 88.94 109 HIS A CA 1
ATOM 855 C C . HIS A 1 109 ? 1.586 -11.517 -6.656 1.00 88.94 109 HIS A C 1
ATOM 857 O O . HIS A 1 109 ? 2.544 -11.724 -7.398 1.00 88.94 109 HIS A O 1
ATOM 863 N N . ILE A 1 110 ? 0.607 -12.419 -6.539 1.00 86.81 110 ILE A N 1
ATOM 864 C CA . ILE A 1 110 ? 0.630 -13.698 -7.271 1.00 86.81 110 ILE A CA 1
ATOM 865 C C . ILE A 1 110 ? 0.650 -13.452 -8.786 1.00 86.81 110 ILE A C 1
ATOM 867 O O . ILE A 1 110 ? 1.443 -14.057 -9.511 1.00 86.81 110 ILE A O 1
ATOM 871 N N . VAL A 1 111 ? -0.203 -12.551 -9.277 1.00 86.50 111 VAL A N 1
ATOM 872 C CA . VAL A 1 111 ? -0.303 -12.242 -10.709 1.00 86.50 111 VAL A CA 1
ATOM 873 C C . VAL A 1 111 ? 0.984 -11.604 -11.236 1.00 86.50 111 VAL A C 1
ATOM 875 O O . VAL A 1 111 ? 1.463 -12.020 -12.293 1.00 86.50 111 VAL A O 1
ATOM 878 N N . SER A 1 112 ? 1.575 -10.652 -10.513 1.00 82.19 112 SER A N 1
ATOM 879 C CA . SER A 1 112 ? 2.809 -9.979 -10.927 1.00 82.19 112 SER A CA 1
ATOM 880 C C . SER A 1 112 ? 4.006 -10.932 -10.921 1.00 82.19 112 SER A C 1
ATOM 882 O O . SER A 1 112 ? 4.750 -10.979 -11.903 1.00 82.19 112 SER A O 1
ATOM 884 N N . SER A 1 113 ? 4.129 -11.778 -9.892 1.00 76.31 113 SER A N 1
ATOM 885 C CA . SER A 1 113 ? 5.193 -12.785 -9.773 1.00 76.31 113 SER A CA 1
ATOM 886 C C . SER A 1 113 ? 5.058 -13.933 -10.781 1.00 76.31 113 SER A C 1
ATOM 888 O O . SER A 1 113 ? 6.059 -14.466 -11.250 1.00 76.31 113 SER A O 1
ATOM 890 N N . SER A 1 114 ? 3.833 -14.304 -11.170 1.00 77.69 114 SER A N 1
ATOM 891 C CA . SER A 1 114 ? 3.586 -15.348 -12.182 1.00 77.69 114 SER A CA 1
ATOM 892 C C . SER A 1 114 ? 3.945 -14.925 -13.611 1.00 77.69 114 SER A C 1
ATOM 894 O O . SER A 1 114 ? 3.978 -15.755 -14.518 1.00 77.69 114 SER A O 1
ATOM 896 N N . GLN A 1 115 ? 4.165 -13.625 -13.830 1.00 69.31 115 GLN A N 1
ATOM 897 C CA . GLN A 1 115 ? 4.386 -13.022 -15.140 1.00 69.31 115 GLN A CA 1
ATOM 898 C C . GLN A 1 115 ? 3.285 -13.358 -16.168 1.00 69.31 115 GLN A C 1
ATOM 900 O O . GLN A 1 115 ? 3.520 -13.316 -17.372 1.00 69.31 115 GLN A O 1
ATOM 905 N N . ILE A 1 116 ? 2.055 -13.674 -15.753 1.00 70.00 116 ILE A N 1
ATOM 906 C CA . ILE A 1 116 ? 0.992 -14.067 -16.696 1.00 70.00 116 ILE A CA 1
ATOM 907 C C . ILE A 1 116 ? 0.492 -12.864 -17.514 1.00 70.00 116 ILE A C 1
ATOM 909 O O . ILE A 1 116 ? 0.260 -12.993 -18.715 1.00 70.00 116 ILE A O 1
ATOM 913 N N . ILE A 1 117 ? 0.381 -11.678 -16.901 1.00 66.19 117 ILE A N 1
ATOM 914 C CA . ILE A 1 117 ? -0.182 -10.471 -17.531 1.00 66.19 117 ILE A CA 1
ATOM 915 C C . ILE A 1 117 ? 0.943 -9.487 -17.887 1.00 66.19 117 ILE A C 1
ATOM 917 O O . ILE A 1 117 ? 1.534 -8.927 -16.967 1.00 66.19 117 ILE A O 1
ATOM 921 N N . PRO A 1 118 ? 1.218 -9.212 -19.179 1.00 57.69 118 PRO A N 1
ATOM 922 C CA . PRO A 1 118 ? 2.336 -8.371 -19.626 1.00 57.69 118 PRO A CA 1
ATOM 923 C C . PRO A 1 118 ? 2.422 -6.978 -18.982 1.00 57.69 118 PRO A C 1
ATOM 925 O O . PRO A 1 118 ? 3.523 -6.494 -18.769 1.00 57.69 118 PRO A O 1
ATOM 928 N N . GLY A 1 119 ? 1.287 -6.358 -18.634 1.00 57.12 119 GLY A N 1
ATOM 929 C CA . GLY A 1 119 ? 1.233 -5.034 -17.990 1.00 57.12 119 GLY A CA 1
ATOM 930 C C . GLY A 1 119 ? 1.331 -5.032 -16.458 1.00 57.12 119 GLY A C 1
ATOM 931 O O . GLY A 1 119 ? 1.333 -3.964 -15.859 1.00 57.12 119 GLY A O 1
ATOM 932 N N . LEU A 1 120 ? 1.384 -6.208 -15.823 1.00 56.78 120 LEU A N 1
ATOM 933 C CA . LEU A 1 120 ? 1.593 -6.374 -14.376 1.00 56.78 120 LEU A CA 1
ATOM 934 C C . LEU A 1 120 ? 2.895 -7.122 -14.064 1.00 56.78 120 LEU A C 1
ATOM 936 O O . LEU A 1 120 ? 3.172 -7.414 -12.903 1.00 56.78 120 LEU A O 1
ATOM 940 N N . ARG A 1 121 ? 3.693 -7.444 -15.089 1.00 59.34 121 ARG A N 1
ATOM 941 C CA . ARG A 1 121 ? 5.037 -7.990 -14.901 1.00 59.34 121 ARG A CA 1
ATOM 942 C C . ARG A 1 121 ? 5.901 -6.879 -14.336 1.00 59.34 121 ARG A C 1
ATOM 944 O O . ARG A 1 121 ? 5.964 -5.804 -14.918 1.00 59.34 121 ARG A O 1
ATOM 951 N N . GLY A 1 122 ? 6.559 -7.135 -13.219 1.00 63.28 122 GLY A N 1
ATOM 952 C CA . GLY A 1 122 ? 7.507 -6.178 -12.680 1.00 63.28 122 GLY A CA 1
ATOM 953 C C . GLY A 1 122 ? 7.751 -6.420 -11.211 1.00 63.28 122 GLY A C 1
ATOM 954 O O . GLY A 1 122 ? 6.822 -6.374 -10.401 1.00 63.28 122 GLY A O 1
ATOM 955 N N . ASP A 1 123 ? 9.020 -6.613 -10.872 1.00 73.44 123 ASP A N 1
ATOM 956 C CA . ASP A 1 123 ? 9.444 -6.777 -9.488 1.00 73.44 123 ASP A CA 1
ATOM 957 C C . ASP A 1 123 ? 9.009 -5.570 -8.647 1.00 73.44 123 ASP A C 1
ATOM 959 O O . ASP A 1 123 ? 8.593 -5.750 -7.512 1.00 73.44 123 ASP A O 1
ATOM 963 N N . LEU A 1 124 ? 8.941 -4.358 -9.219 1.00 78.31 124 LEU A N 1
ATOM 964 C CA . LEU A 1 124 ? 8.452 -3.159 -8.525 1.00 78.31 124 LEU A CA 1
ATOM 965 C C . LEU A 1 124 ? 6.968 -3.240 -8.127 1.00 78.31 124 LEU A C 1
ATOM 967 O O . LEU A 1 124 ? 6.610 -2.826 -7.026 1.00 78.31 124 LEU A O 1
ATOM 971 N N . ILE A 1 125 ? 6.102 -3.784 -8.992 1.00 83.44 125 ILE A N 1
ATOM 972 C CA . ILE A 1 125 ? 4.675 -3.982 -8.680 1.00 83.44 125 ILE A CA 1
ATOM 973 C C . ILE A 1 125 ? 4.529 -5.071 -7.614 1.00 83.44 125 ILE A C 1
ATOM 975 O O . ILE A 1 125 ? 3.720 -4.928 -6.699 1.00 83.44 125 ILE A O 1
ATOM 979 N N . SER A 1 126 ? 5.334 -6.133 -7.704 1.00 83.75 126 SER A N 1
ATOM 980 C CA . SER A 1 126 ? 5.389 -7.190 -6.691 1.00 83.75 126 SER A CA 1
ATOM 981 C C . SER A 1 126 ? 5.857 -6.650 -5.332 1.00 83.75 126 SER A C 1
ATOM 983 O O . SER A 1 126 ? 5.177 -6.836 -4.326 1.00 83.75 126 SER A O 1
ATOM 985 N N . TYR A 1 127 ? 6.936 -5.861 -5.302 1.00 82.56 127 TYR A N 1
ATOM 986 C CA . TYR A 1 127 ? 7.423 -5.180 -4.100 1.00 82.56 127 TYR A CA 1
ATOM 987 C C . TYR A 1 127 ? 6.372 -4.251 -3.492 1.00 82.56 127 TYR A C 1
ATOM 989 O O . TYR A 1 127 ? 6.179 -4.258 -2.276 1.00 82.56 127 TYR A O 1
ATOM 997 N N . TYR A 1 128 ? 5.676 -3.469 -4.319 1.00 87.69 128 TYR A N 1
ATOM 998 C CA . TYR A 1 128 ? 4.585 -2.622 -3.850 1.00 87.69 128 TYR A CA 1
ATOM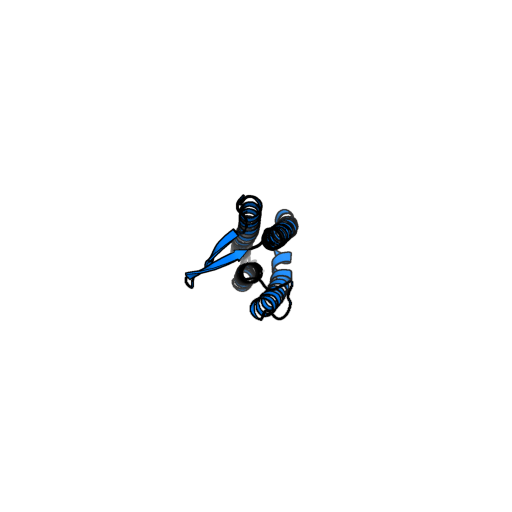 999 C C . TYR A 1 128 ? 3.434 -3.447 -3.251 1.00 87.69 128 TYR A C 1
ATOM 1001 O O . TYR A 1 128 ? 2.937 -3.110 -2.177 1.00 87.69 128 TYR A O 1
ATOM 1009 N N . ALA A 1 129 ? 3.046 -4.550 -3.892 1.00 90.88 129 ALA A N 1
ATOM 1010 C CA . ALA A 1 129 ? 2.002 -5.428 -3.377 1.00 90.88 129 ALA A CA 1
ATOM 1011 C C . ALA A 1 129 ? 2.391 -6.053 -2.027 1.00 90.88 129 ALA A C 1
ATOM 1013 O 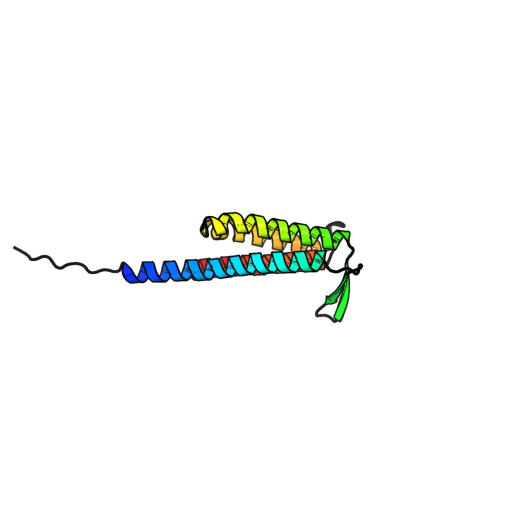O . ALA A 1 129 ? 1.600 -5.997 -1.091 1.00 90.88 129 ALA A O 1
ATOM 1014 N N . ILE A 1 130 ? 3.630 -6.534 -1.878 1.00 90.81 130 ILE A N 1
ATOM 1015 C CA . ILE A 1 130 ? 4.153 -7.057 -0.604 1.00 90.81 130 ILE A CA 1
ATOM 1016 C C . ILE A 1 130 ? 4.126 -5.979 0.489 1.00 90.81 130 ILE A C 1
ATOM 1018 O O . ILE A 1 130 ? 3.722 -6.246 1.620 1.00 90.81 130 ILE A O 1
ATOM 1022 N N . LEU A 1 131 ? 4.532 -4.747 0.169 1.00 91.75 131 LEU A N 1
ATOM 1023 C CA . LEU A 1 131 ? 4.471 -3.622 1.106 1.00 91.75 131 LEU A CA 1
ATOM 1024 C C . LEU A 1 131 ? 3.029 -3.386 1.594 1.00 91.75 131 LEU A C 1
ATOM 1026 O O . LEU A 1 131 ? 2.784 -3.214 2.790 1.00 91.75 131 LEU A O 1
ATOM 1030 N N . GLU A 1 132 ? 2.065 -3.404 0.676 1.00 93.62 132 GLU A N 1
ATOM 1031 C CA . GLU A 1 132 ? 0.646 -3.265 0.995 1.00 93.62 132 GLU A CA 1
ATOM 1032 C C . GLU A 1 132 ? 0.115 -4.439 1.822 1.00 93.62 132 GLU A C 1
ATOM 1034 O O . GLU A 1 132 ? -0.651 -4.218 2.764 1.00 93.62 132 GLU A O 1
ATOM 1039 N N . GLU A 1 133 ? 0.534 -5.672 1.535 1.00 94.25 133 GLU A N 1
ATOM 1040 C CA . GLU A 1 133 ? 0.212 -6.844 2.353 1.00 94.25 133 GLU A CA 1
ATOM 1041 C C . GLU A 1 133 ? 0.677 -6.647 3.800 1.00 94.25 133 GLU A C 1
ATOM 1043 O O . GLU A 1 133 ? -0.127 -6.786 4.724 1.00 94.25 133 GLU A O 1
ATOM 1048 N N . VAL A 1 134 ? 1.937 -6.239 4.000 1.00 93.56 134 VAL A N 1
ATOM 1049 C CA . VAL A 1 134 ? 2.510 -5.988 5.331 1.00 93.56 134 VAL A CA 1
ATOM 1050 C C . VAL A 1 134 ? 1.719 -4.915 6.071 1.00 93.56 134 VAL A C 1
ATOM 1052 O O . VAL A 1 134 ? 1.298 -5.140 7.204 1.00 93.56 134 VAL A O 1
ATOM 1055 N N . PHE A 1 135 ? 1.443 -3.768 5.443 1.00 93.88 135 PHE A N 1
ATOM 1056 C CA . PHE A 1 135 ? 0.685 -2.709 6.109 1.00 93.88 135 PHE A CA 1
ATOM 1057 C C . PHE A 1 135 ? -0.734 -3.139 6.483 1.00 93.88 135 PHE A C 1
ATOM 1059 O O . PHE A 1 135 ? -1.197 -2.840 7.584 1.00 93.88 135 PHE A O 1
ATOM 1066 N N . ASN A 1 136 ? -1.441 -3.827 5.585 1.00 93.88 136 ASN A N 1
ATOM 1067 C CA . ASN A 1 136 ? -2.800 -4.277 5.870 1.00 93.88 136 ASN A CA 1
ATOM 1068 C C . ASN A 1 136 ? -2.818 -5.377 6.947 1.00 93.88 136 ASN A C 1
ATOM 1070 O O . ASN A 1 136 ? -3.700 -5.359 7.806 1.00 93.88 136 ASN A O 1
ATOM 1074 N N . ALA A 1 137 ? -1.837 -6.283 6.960 1.00 92.88 137 ALA A N 1
ATOM 1075 C CA . ALA A 1 137 ? -1.689 -7.301 7.998 1.00 92.88 137 ALA A CA 1
ATOM 1076 C C . ALA A 1 137 ? -1.373 -6.695 9.376 1.00 92.88 137 ALA A C 1
ATOM 1078 O O . ALA A 1 137 ? -1.977 -7.105 10.371 1.00 92.88 137 ALA A O 1
ATOM 1079 N N . SER A 1 138 ? -0.495 -5.687 9.442 1.00 91.00 138 SER A N 1
ATOM 1080 C CA . SER A 1 138 ? -0.183 -4.965 10.684 1.00 91.00 138 SER A CA 1
ATOM 1081 C C . SER A 1 138 ? -1.426 -4.296 11.270 1.00 91.00 138 SER A C 1
ATOM 1083 O O . SER A 1 138 ? -1.755 -4.519 12.433 1.00 91.00 138 SER A O 1
ATOM 1085 N N . ILE A 1 139 ? -2.195 -3.581 10.439 1.00 89.88 139 ILE A N 1
ATOM 1086 C CA . ILE A 1 139 ? -3.452 -2.944 10.860 1.00 89.88 139 ILE A CA 1
ATOM 1087 C C . ILE A 1 139 ? -4.450 -3.991 11.380 1.00 89.88 139 ILE A C 1
ATOM 1089 O O . ILE A 1 139 ? -5.037 -3.814 12.445 1.00 89.88 139 ILE A O 1
ATOM 1093 N N . ILE A 1 140 ? -4.637 -5.108 10.663 1.00 89.50 140 ILE A N 1
ATOM 1094 C CA . ILE A 1 140 ? -5.542 -6.189 11.093 1.00 89.50 140 ILE A CA 1
ATOM 1095 C C . ILE A 1 140 ? -5.112 -6.772 12.440 1.00 89.50 140 ILE A C 1
ATOM 1097 O O . ILE A 1 140 ? -5.965 -7.018 13.291 1.00 89.50 140 ILE A O 1
ATOM 1101 N N . THR A 1 141 ? -3.813 -6.999 12.629 1.00 87.50 141 THR A N 1
ATOM 1102 C CA . THR A 1 141 ? -3.270 -7.583 13.861 1.00 87.50 141 THR A CA 1
ATOM 1103 C C . THR A 1 141 ? -3.547 -6.675 15.052 1.00 87.50 141 THR A C 1
ATOM 1105 O O . THR A 1 141 ? -4.046 -7.152 16.068 1.00 87.50 141 THR A O 1
ATOM 1108 N N . GLU A 1 142 ? -3.349 -5.365 14.897 1.00 83.50 142 GLU A N 1
ATOM 1109 C CA . GLU A 1 142 ? -3.667 -4.380 15.936 1.00 83.50 142 GLU A CA 1
ATOM 1110 C C . GLU A 1 142 ? -5.160 -4.352 16.297 1.00 83.50 142 GLU A C 1
ATOM 1112 O O . GLU A 1 142 ? -5.513 -4.203 17.467 1.00 83.50 142 GLU A O 1
ATOM 1117 N N . PHE A 1 143 ? -6.052 -4.577 15.325 1.00 77.25 143 PHE A N 1
ATOM 1118 C CA . PHE A 1 143 ? -7.494 -4.719 15.572 1.00 77.25 143 PHE A CA 1
ATOM 1119 C C . PHE A 1 143 ? -7.906 -6.029 16.250 1.00 77.25 143 PHE A C 1
ATOM 1121 O O . PHE A 1 143 ? -9.026 -6.106 16.752 1.00 77.25 143 PHE A O 1
ATOM 1128 N N . ILE A 1 144 ? -7.085 -7.078 16.175 1.00 75.75 144 ILE A N 1
ATOM 1129 C CA . ILE A 1 144 ? -7.350 -8.371 16.824 1.00 75.75 144 ILE A CA 1
ATOM 1130 C C . ILE A 1 144 ? -6.771 -8.381 18.243 1.00 75.75 144 ILE A C 1
ATOM 1132 O O . ILE A 1 144 ? -7.333 -9.021 19.126 1.00 75.75 144 ILE A O 1
ATOM 1136 N N . SER A 1 145 ? -5.666 -7.669 18.472 1.00 60.41 145 SER A N 1
ATOM 1137 C CA . SER A 1 145 ? -5.022 -7.548 19.784 1.00 60.41 145 SER A CA 1
ATOM 1138 C C . SER A 1 145 ? -5.701 -6.556 20.739 1.00 60.41 145 SER A C 1
ATOM 1140 O O . SER A 1 145 ? -5.188 -6.340 21.837 1.00 60.41 145 SER A O 1
ATOM 1142 N N . THR A 1 146 ? -6.797 -5.919 20.317 1.00 56.34 146 THR A N 1
ATOM 1143 C CA . THR A 1 146 ? -7.534 -4.869 21.042 1.00 56.34 146 THR A CA 1
ATOM 1144 C C . THR A 1 146 ? -8.974 -5.288 21.297 1.00 56.34 146 THR A C 1
ATOM 1146 O O . THR A 1 146 ? -9.465 -4.978 22.405 1.00 56.34 146 THR A O 1
#

Foldseek 3Di:
DDDDDDPPDDDPPVVVVVVVLLVVLLVLLVVLLVVLLVQLCVLLPPPDAQDWDQDPVRDTFTHGNVRSNVLSVVSNVVSVVSVVCSVVSNSVVLLPCLVVLLVVLVVLLVCCVVCPDVVSPGVSSNVSSVSSNVSSVVSNVSVVVD